Protein AF-A0A4R2R1S1-F1 (afdb_monomer_lite)

pLDDT: mean 78.64, std 23.18, range [33.62, 98.0]

Sequence (134 aa):
MLDYSEESLKDADRLLSLITEPGQTPEETLVLSVGAYLGETTLQLLGGEWRLDEEVLTDSSVLIGGCELWPFRRVRQRIYYGTANPLYAWFEMARAGAQQEVKKLLHGQEQATLIRPTGQDPLVIKITKSPRNR

Radius of gyration: 16.19 Å; chains: 1; bounding box: 30×58×36 Å

Foldseek 3Di:
DLDLDLVNLVVLLVVLVVVADAQDQDDPVNLLVNLVSLQVSLCVVQNFDKDADPPDRQLIWTAGLNDTGRSSVLVRCCRHHPPVRRSSVSSVVSVVSNPPPPVVPVVDDDDPDPDRDPDDDDDDDDDDDDDPDD

Structure (mmCIF, N/CA/C/O backbone):
data_AF-A0A4R2R1S1-F1
#
_entry.id   AF-A0A4R2R1S1-F1
#
loop_
_atom_site.group_PDB
_atom_site.id
_atom_site.type_symbol
_atom_site.label_atom_id
_atom_site.label_alt_id
_atom_site.label_comp_id
_atom_site.label_asym_id
_atom_site.label_entity_id
_atom_site.label_seq_id
_atom_site.pdbx_PDB_ins_code
_atom_site.Cartn_x
_atom_site.Cartn_y
_atom_site.Cartn_z
_atom_site.occupancy
_atom_site.B_iso_or_equiv
_atom_site.auth_seq_id
_atom_site.auth_comp_id
_atom_site.auth_asym_id
_atom_site.auth_atom_id
_atom_site.pdbx_PDB_model_num
ATOM 1 N N . MET A 1 1 ? 4.500 -15.743 3.085 1.00 70.62 1 MET A N 1
ATOM 2 C CA . MET A 1 1 ? 3.142 -15.989 2.538 1.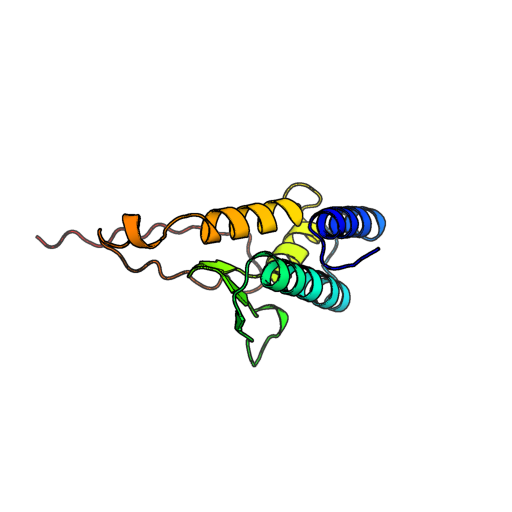00 70.62 1 MET A CA 1
ATOM 3 C C . MET A 1 1 ? 2.405 -14.665 2.633 1.00 70.62 1 MET A C 1
ATOM 5 O O . MET A 1 1 ? 2.589 -13.998 3.639 1.00 70.62 1 MET A O 1
ATOM 9 N N . LEU A 1 2 ? 1.670 -14.239 1.603 1.00 84.69 2 LEU A N 1
ATOM 10 C CA . LEU A 1 2 ? 0.890 -12.997 1.660 1.00 84.69 2 LEU A CA 1
ATOM 11 C C . LEU A 1 2 ? -0.466 -13.299 2.306 1.00 84.69 2 LEU A C 1
ATOM 13 O O . LEU A 1 2 ? -1.385 -13.754 1.632 1.00 84.69 2 LEU A O 1
ATOM 17 N N . ASP A 1 3 ? -0.529 -13.157 3.627 1.00 91.56 3 ASP A N 1
ATOM 18 C CA . ASP A 1 3 ? -1.622 -13.622 4.488 1.00 91.56 3 ASP A CA 1
ATOM 19 C C . ASP A 1 3 ? -2.337 -12.490 5.236 1.00 91.56 3 ASP A C 1
ATOM 21 O O . ASP A 1 3 ? -3.006 -12.740 6.236 1.00 91.56 3 ASP A O 1
ATOM 25 N N . TYR A 1 4 ? -2.183 -11.249 4.766 1.00 92.38 4 TYR A N 1
ATOM 26 C CA . TYR A 1 4 ? -2.737 -10.047 5.396 1.00 92.38 4 TYR A CA 1
ATOM 27 C C . TYR A 1 4 ? -2.245 -9.817 6.839 1.00 92.38 4 TYR A C 1
ATOM 29 O O . TYR A 1 4 ? -2.839 -9.054 7.600 1.00 92.38 4 TYR A O 1
ATOM 37 N N . SER A 1 5 ? -1.128 -10.435 7.235 1.00 93.56 5 SER A N 1
ATOM 38 C CA . SER A 1 5 ? -0.442 -10.102 8.483 1.00 93.56 5 SER A CA 1
ATOM 39 C C . SER A 1 5 ? 0.431 -8.856 8.331 1.00 93.56 5 SER A C 1
ATOM 41 O O . SER A 1 5 ? 0.859 -8.486 7.238 1.00 93.56 5 SER A O 1
ATOM 43 N N . GLU A 1 6 ? 0.791 -8.241 9.453 1.00 93.06 6 GLU A N 1
ATOM 44 C CA . GLU A 1 6 ? 1.744 -7.131 9.465 1.00 93.06 6 GLU A CA 1
ATOM 45 C C . GLU A 1 6 ? 3.112 -7.514 8.868 1.00 93.06 6 GLU A C 1
ATOM 47 O O . GLU A 1 6 ? 3.716 -6.735 8.129 1.00 93.06 6 GLU A O 1
ATOM 52 N N . GLU A 1 7 ? 3.603 -8.726 9.147 1.00 93.50 7 GLU A N 1
ATOM 53 C CA . GLU A 1 7 ? 4.890 -9.187 8.615 1.00 93.50 7 GLU A CA 1
ATOM 54 C C . GLU A 1 7 ? 4.830 -9.383 7.094 1.00 93.50 7 GLU A C 1
ATOM 56 O O . GLU A 1 7 ? 5.782 -9.047 6.385 1.00 93.50 7 GLU A O 1
ATOM 61 N N . SER A 1 8 ? 3.682 -9.810 6.564 1.00 93.38 8 SER A N 1
ATOM 62 C CA . SER A 1 8 ? 3.493 -9.973 5.122 1.00 93.38 8 SER A CA 1
ATOM 63 C C . SER A 1 8 ? 3.583 -8.660 4.329 1.00 93.38 8 SER A C 1
ATOM 65 O O . SER A 1 8 ? 3.932 -8.682 3.148 1.00 93.38 8 SER A O 1
ATOM 67 N N . LEU A 1 9 ? 3.353 -7.497 4.958 1.00 93.50 9 LEU A N 1
ATOM 68 C CA . LEU A 1 9 ? 3.601 -6.191 4.330 1.00 93.50 9 LEU A CA 1
ATOM 69 C C . LEU A 1 9 ? 5.096 -5.929 4.124 1.00 93.50 9 LEU A C 1
ATOM 71 O O . LEU A 1 9 ? 5.488 -5.316 3.128 1.00 93.50 9 LEU A O 1
ATOM 75 N N . LYS A 1 10 ? 5.945 -6.406 5.042 1.00 93.50 10 LYS A N 1
ATOM 76 C CA . LYS A 1 10 ? 7.404 -6.338 4.877 1.00 93.50 10 LYS A CA 1
ATOM 77 C C . LYS A 1 10 ? 7.857 -7.292 3.778 1.00 93.50 10 LYS A C 1
ATOM 79 O O . LYS A 1 10 ? 8.723 -6.923 2.989 1.00 93.50 10 LYS A O 1
ATOM 84 N N . ASP A 1 11 ? 7.247 -8.473 3.682 1.00 94.31 11 ASP A N 1
ATOM 85 C CA . ASP A 1 11 ? 7.483 -9.399 2.568 1.00 94.31 11 ASP A CA 1
ATOM 86 C C . ASP A 1 11 ? 7.079 -8.793 1.219 1.00 94.31 11 ASP A C 1
ATOM 88 O O . ASP A 1 11 ? 7.837 -8.903 0.255 1.00 94.31 11 ASP A O 1
ATOM 92 N N . ALA A 1 12 ? 5.944 -8.092 1.148 1.00 93.94 12 ALA A N 1
ATOM 93 C CA . ALA A 1 12 ? 5.530 -7.373 -0.057 1.00 93.94 12 ALA A CA 1
ATOM 94 C C . ALA A 1 12 ? 6.535 -6.269 -0.448 1.00 93.94 12 ALA A C 1
ATOM 96 O O . ALA A 1 12 ? 6.867 -6.124 -1.625 1.00 93.94 12 ALA A O 1
ATOM 97 N N . ASP A 1 13 ? 7.081 -5.526 0.522 1.00 93.88 13 ASP A N 1
ATOM 98 C CA . ASP A 1 13 ? 8.118 -4.516 0.260 1.00 93.88 13 ASP A CA 1
ATOM 99 C C . ASP A 1 13 ? 9.442 -5.141 -0.227 1.00 93.88 13 ASP A C 1
ATOM 101 O O . ASP A 1 13 ? 10.079 -4.642 -1.164 1.00 93.88 13 ASP A O 1
ATOM 105 N N . ARG A 1 14 ? 9.839 -6.279 0.360 1.00 93.75 14 ARG A N 1
ATOM 106 C CA . ARG A 1 14 ? 10.991 -7.070 -0.107 1.00 93.75 14 ARG A CA 1
ATOM 107 C C . ARG A 1 14 ? 10.770 -7.555 -1.537 1.00 93.75 14 ARG A C 1
ATOM 109 O O . ARG A 1 14 ? 11.670 -7.404 -2.356 1.00 93.75 14 ARG A O 1
ATOM 116 N N . LEU A 1 15 ? 9.580 -8.067 -1.855 1.00 94.19 15 LEU A N 1
ATOM 117 C CA . LEU A 1 15 ? 9.236 -8.522 -3.202 1.00 94.19 15 LEU A CA 1
ATOM 118 C C . LEU A 1 15 ? 9.348 -7.386 -4.222 1.00 94.19 15 LEU A C 1
ATOM 120 O O . LEU A 1 15 ? 9.987 -7.579 -5.251 1.00 94.19 15 LEU A O 1
ATOM 124 N N . LEU A 1 16 ? 8.821 -6.194 -3.915 1.00 94.62 16 LEU A N 1
ATOM 125 C CA . LEU A 1 16 ? 8.994 -5.016 -4.775 1.00 94.62 16 LEU A CA 1
ATOM 126 C C . LEU A 1 16 ? 10.474 -4.711 -5.038 1.00 94.62 16 LEU A C 1
ATOM 128 O O . LEU A 1 16 ? 10.832 -4.370 -6.159 1.00 94.62 16 LEU A O 1
ATOM 132 N N . SER A 1 17 ? 11.343 -4.878 -4.039 1.00 94.31 17 SER A N 1
ATOM 133 C CA . SER A 1 17 ? 12.791 -4.665 -4.201 1.00 94.31 17 SER A CA 1
ATOM 134 C C . SER A 1 17 ? 13.471 -5.696 -5.105 1.00 94.31 17 SER A C 1
ATOM 136 O O . SER A 1 17 ? 14.556 -5.431 -5.606 1.00 94.31 17 SER A O 1
ATOM 138 N N . LEU A 1 18 ? 12.870 -6.875 -5.279 1.00 95.06 18 LEU A N 1
ATOM 139 C CA . LEU A 1 18 ? 13.394 -7.934 -6.145 1.00 95.06 18 LEU A CA 1
ATOM 140 C C . LEU A 1 18 ? 12.923 -7.792 -7.595 1.00 95.06 18 LEU A C 1
ATOM 142 O O . LEU A 1 18 ? 13.601 -8.276 -8.496 1.00 95.06 18 LEU A O 1
ATOM 146 N N . ILE A 1 19 ? 11.756 -7.179 -7.810 1.00 95.38 19 ILE A N 1
ATOM 147 C CA . ILE A 1 19 ? 11.088 -7.133 -9.121 1.00 95.38 19 ILE A CA 1
ATOM 148 C C . ILE A 1 19 ? 11.020 -5.729 -9.728 1.00 95.38 19 ILE A C 1
ATOM 150 O O . ILE A 1 19 ? 10.500 -5.576 -10.831 1.00 95.38 19 ILE A O 1
ATOM 154 N N . THR A 1 20 ? 11.503 -4.706 -9.017 1.00 94.69 20 THR A N 1
ATOM 155 C CA . THR A 1 20 ? 11.552 -3.324 -9.510 1.00 94.69 20 THR A CA 1
ATOM 156 C C . THR A 1 20 ? 12.887 -2.662 -9.214 1.00 94.69 20 THR A C 1
ATOM 158 O O . THR A 1 20 ? 13.551 -2.986 -8.227 1.00 94.69 20 THR A O 1
ATOM 161 N N . GLU A 1 21 ? 13.246 -1.688 -10.044 1.00 93.38 21 GLU A N 1
ATOM 162 C CA . GLU A 1 21 ? 14.414 -0.831 -9.847 1.00 93.38 21 GLU A CA 1
ATOM 163 C C . GLU A 1 21 ? 13.983 0.616 -9.546 1.00 93.38 21 GLU A C 1
ATOM 165 O O . GLU 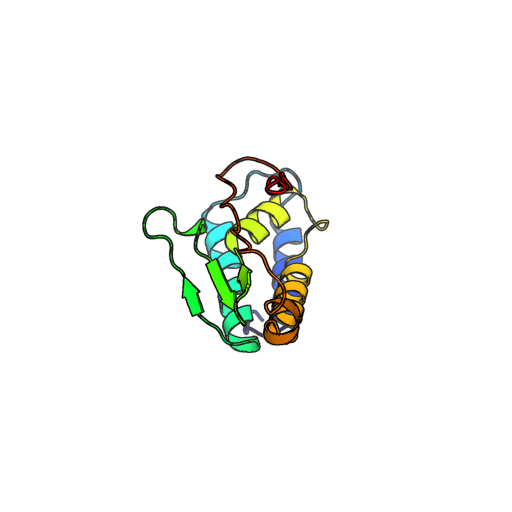A 1 21 ? 13.019 1.109 -10.137 1.00 93.38 21 GLU A O 1
ATOM 170 N N . PRO A 1 22 ? 14.675 1.345 -8.648 1.00 90.44 22 PRO A N 1
ATOM 171 C CA . PRO A 1 22 ? 14.392 2.762 -8.428 1.00 90.44 22 PRO A CA 1
ATOM 172 C C . PRO A 1 22 ? 14.480 3.573 -9.730 1.00 90.44 22 PRO A C 1
ATOM 174 O O . PRO A 1 22 ? 15.402 3.399 -10.523 1.00 90.44 22 PRO A O 1
ATOM 177 N N . GLY A 1 23 ? 13.533 4.486 -9.938 1.00 85.44 23 GLY A N 1
ATOM 178 C CA . GLY A 1 23 ? 13.390 5.275 -11.166 1.00 85.44 23 GLY A CA 1
ATOM 179 C C . GLY A 1 23 ? 12.616 4.571 -12.287 1.00 85.44 23 GLY A C 1
ATOM 180 O O . GLY A 1 23 ? 12.277 5.218 -13.279 1.00 85.44 23 GLY A O 1
ATOM 181 N N . GLN A 1 24 ? 12.283 3.286 -12.131 1.00 87.75 24 GLN A N 1
ATOM 182 C CA . GLN A 1 24 ? 11.425 2.565 -13.067 1.00 87.75 24 GLN A CA 1
ATOM 183 C C . GLN A 1 24 ? 10.025 3.191 -13.115 1.00 87.75 24 GLN A C 1
ATOM 185 O O . GLN A 1 24 ? 9.440 3.554 -12.089 1.00 87.75 24 GLN A O 1
ATOM 190 N N . THR A 1 25 ? 9.452 3.277 -14.318 1.00 90.31 25 THR A N 1
ATOM 191 C CA . THR A 1 25 ? 8.040 3.627 -14.492 1.00 90.31 25 THR A CA 1
ATOM 192 C C . THR A 1 25 ? 7.159 2.556 -13.835 1.00 90.31 25 THR A C 1
ATOM 194 O O . THR A 1 25 ? 7.260 1.388 -14.216 1.00 90.31 25 THR A O 1
ATOM 197 N N . PRO A 1 26 ? 6.292 2.912 -12.866 1.00 89.88 26 PRO A N 1
ATOM 198 C CA . PRO A 1 26 ? 5.439 1.934 -12.202 1.00 89.88 26 PRO A CA 1
ATOM 199 C C . PRO A 1 26 ? 4.490 1.244 -13.185 1.00 89.88 26 PRO A C 1
ATOM 201 O O . PRO A 1 26 ? 3.736 1.909 -13.892 1.00 89.88 26 PRO A O 1
ATOM 204 N N . GLU A 1 27 ? 4.509 -0.089 -13.208 1.00 92.88 27 GLU A N 1
ATOM 205 C CA . GLU A 1 27 ? 3.548 -0.874 -13.980 1.00 92.88 27 GLU A CA 1
ATOM 206 C C . GLU A 1 27 ? 2.183 -0.865 -13.280 1.00 92.88 27 GLU A C 1
ATOM 208 O O . GLU A 1 27 ? 2.080 -1.168 -12.089 1.00 92.88 27 GLU A O 1
ATOM 213 N N . GLU A 1 28 ? 1.123 -0.554 -14.023 1.00 91.31 28 GLU A N 1
ATOM 214 C CA . GLU A 1 28 ? -0.218 -0.372 -13.462 1.00 91.31 28 GLU A CA 1
ATOM 215 C C . GLU A 1 28 ? -0.757 -1.640 -12.781 1.00 91.31 28 GLU A C 1
ATOM 217 O O . GLU A 1 28 ? -1.294 -1.564 -11.677 1.00 91.31 28 GLU A O 1
ATOM 222 N N . THR A 1 29 ? -0.552 -2.821 -13.375 1.00 94.94 29 THR A N 1
ATOM 223 C CA . THR A 1 29 ? -0.981 -4.107 -12.795 1.00 94.94 29 THR A CA 1
ATOM 224 C C . THR A 1 29 ? -0.325 -4.363 -11.441 1.00 94.94 29 THR A C 1
ATOM 226 O O . THR A 1 29 ? -0.982 -4.811 -10.496 1.00 94.94 29 THR A O 1
ATOM 229 N N . LEU A 1 30 ? 0.970 -4.057 -11.327 1.00 95.38 30 LEU A N 1
ATOM 230 C CA . LEU A 1 30 ? 1.730 -4.221 -10.093 1.00 95.38 30 LEU A CA 1
ATOM 231 C C . LEU A 1 30 ? 1.264 -3.223 -9.028 1.00 95.38 30 LEU A C 1
ATOM 233 O O . LEU A 1 30 ? 1.055 -3.603 -7.874 1.00 95.38 30 LEU A O 1
ATOM 237 N N . VAL A 1 31 ? 1.044 -1.965 -9.424 1.00 96.31 31 VAL A N 1
ATOM 238 C CA . VAL A 1 31 ? 0.493 -0.917 -8.554 1.00 96.31 31 VAL A CA 1
ATOM 239 C C . VAL A 1 31 ? -0.873 -1.324 -8.015 1.00 96.31 31 VAL A C 1
ATOM 241 O O . VAL A 1 31 ? -1.094 -1.228 -6.809 1.00 96.31 31 VAL A O 1
ATOM 244 N N . LEU A 1 32 ? -1.768 -1.799 -8.882 1.00 96.62 32 LEU A N 1
ATOM 245 C CA . LEU A 1 32 ? -3.100 -2.255 -8.499 1.00 96.62 32 LEU A CA 1
ATOM 246 C C . LEU A 1 32 ? -3.030 -3.451 -7.550 1.00 96.62 32 LEU A C 1
ATOM 248 O O . LEU A 1 32 ? -3.653 -3.427 -6.493 1.00 96.62 32 LEU A O 1
ATOM 252 N N . SER A 1 33 ? -2.231 -4.464 -7.878 1.00 96.62 33 SER A N 1
ATOM 253 C CA . SER A 1 33 ? -2.153 -5.694 -7.081 1.00 96.62 33 SER A CA 1
ATOM 254 C C . SER A 1 33 ? -1.583 -5.435 -5.685 1.00 96.62 33 SER A C 1
ATOM 256 O O . SER A 1 33 ? -2.180 -5.816 -4.678 1.00 96.62 33 SER A O 1
ATOM 258 N N . VAL A 1 34 ? -0.448 -4.737 -5.603 1.00 97.31 34 VAL A N 1
ATOM 259 C CA . VAL A 1 34 ? 0.211 -4.458 -4.319 1.00 97.31 34 VAL A CA 1
ATOM 260 C C . VAL A 1 34 ? -0.526 -3.363 -3.547 1.00 97.31 34 VAL A C 1
ATOM 262 O O . VAL A 1 34 ? -0.590 -3.417 -2.322 1.00 97.31 34 VAL A O 1
ATOM 265 N N . GLY A 1 35 ? -1.121 -2.388 -4.237 1.00 97.62 35 GLY A N 1
ATOM 266 C CA . GLY A 1 35 ? -1.913 -1.327 -3.616 1.00 97.62 35 GLY A CA 1
ATOM 267 C C . GLY A 1 35 ? -3.205 -1.861 -3.004 1.00 97.62 35 GLY A C 1
ATOM 268 O O . GLY A 1 35 ? -3.509 -1.544 -1.856 1.00 97.62 35 GLY A O 1
ATOM 269 N N . ALA A 1 36 ? -3.920 -2.734 -3.718 1.00 97.81 36 ALA A N 1
ATOM 270 C CA . ALA A 1 36 ? -5.089 -3.420 -3.179 1.00 97.81 36 ALA A CA 1
ATOM 271 C C . ALA A 1 36 ? -4.703 -4.286 -1.975 1.00 97.81 36 ALA A C 1
ATOM 273 O O . ALA A 1 36 ? -5.352 -4.205 -0.938 1.00 97.81 36 ALA A O 1
ATOM 274 N N . TYR A 1 37 ? -3.599 -5.036 -2.071 1.00 97.88 37 TYR A N 1
ATOM 275 C CA . TYR A 1 37 ? -3.098 -5.834 -0.953 1.00 97.88 37 TYR A CA 1
ATOM 276 C C . TYR A 1 37 ? -2.756 -4.981 0.277 1.00 97.88 37 TYR A C 1
ATOM 278 O O . TYR A 1 37 ? -3.162 -5.317 1.388 1.00 97.88 37 TYR A O 1
ATOM 286 N N . LEU A 1 38 ? -2.044 -3.865 0.089 1.00 97.81 38 LEU A N 1
ATOM 287 C CA . LEU A 1 38 ? -1.698 -2.933 1.163 1.00 97.81 38 LEU A CA 1
ATOM 288 C C . LEU A 1 38 ? -2.954 -2.360 1.827 1.00 97.81 38 LEU A C 1
ATOM 290 O O . LEU A 1 38 ? -3.048 -2.367 3.055 1.00 97.81 38 LEU A O 1
ATOM 294 N N . GLY A 1 39 ? -3.909 -1.877 1.028 1.00 97.44 39 GLY A N 1
ATOM 295 C CA . GLY A 1 39 ? -5.156 -1.317 1.544 1.00 97.44 39 GLY A CA 1
ATOM 296 C C . GLY A 1 39 ? -5.969 -2.360 2.306 1.00 97.44 39 GLY A C 1
ATOM 297 O O . GLY A 1 39 ? -6.321 -2.128 3.457 1.00 97.44 39 GLY A O 1
ATOM 298 N N . GLU A 1 40 ? -6.165 -3.539 1.717 1.00 98.00 40 GLU A N 1
ATOM 299 C CA . GLU A 1 40 ? -6.949 -4.623 2.311 1.00 98.00 40 GLU A CA 1
ATOM 300 C C . GLU A 1 40 ? -6.320 -5.147 3.606 1.00 98.00 40 GLU A C 1
ATOM 302 O O . GLU A 1 40 ? -6.995 -5.253 4.625 1.00 98.00 40 GLU A O 1
ATOM 307 N N . THR A 1 41 ? -5.005 -5.380 3.610 1.00 97.69 41 THR A N 1
ATOM 308 C CA . THR A 1 41 ? -4.268 -5.771 4.824 1.00 97.69 41 THR A CA 1
ATOM 309 C C . THR A 1 41 ? -4.462 -4.743 5.937 1.00 97.69 41 THR A C 1
ATOM 311 O O . THR A 1 41 ? -4.688 -5.085 7.095 1.00 97.69 41 THR A O 1
ATOM 314 N N . THR A 1 42 ? -4.405 -3.459 5.588 1.00 96.38 42 THR A N 1
ATOM 315 C CA . THR A 1 42 ? -4.544 -2.375 6.563 1.00 96.38 42 THR A CA 1
ATOM 316 C C . THR A 1 42 ? -5.963 -2.309 7.121 1.00 96.38 42 THR A C 1
ATOM 318 O O . THR A 1 42 ? -6.122 -2.187 8.334 1.00 96.38 42 THR A O 1
ATOM 321 N N . LEU A 1 43 ? -6.983 -2.459 6.272 1.00 96.69 43 LEU A N 1
ATOM 322 C CA . LEU A 1 43 ? -8.382 -2.512 6.697 1.00 96.69 43 LEU A CA 1
ATOM 323 C C . LEU A 1 43 ? -8.679 -3.731 7.576 1.00 96.69 43 LEU A C 1
ATOM 325 O O . LEU A 1 43 ? -9.393 -3.602 8.566 1.00 96.69 43 LEU A O 1
ATOM 329 N N . GLN A 1 44 ? -8.105 -4.897 7.280 1.00 96.56 44 GLN A N 1
ATOM 330 C CA . GLN A 1 44 ? -8.284 -6.083 8.123 1.00 96.56 44 GLN A CA 1
ATOM 331 C C . GLN A 1 44 ? -7.656 -5.915 9.510 1.00 96.56 44 GLN A C 1
ATOM 333 O O . GLN A 1 44 ? -8.234 -6.345 10.507 1.00 96.56 44 GLN A O 1
ATOM 338 N N . LEU A 1 45 ? -6.487 -5.273 9.588 1.00 95.75 45 LEU A N 1
ATOM 339 C CA . LEU A 1 45 ? -5.759 -5.100 10.847 1.00 95.75 45 LEU A CA 1
ATOM 340 C C . LEU A 1 45 ? -6.271 -3.927 11.694 1.00 95.75 45 LEU A C 1
ATOM 342 O O . LEU A 1 45 ? -6.173 -3.984 12.920 1.00 95.75 45 LEU A O 1
ATOM 346 N N . LEU A 1 46 ? -6.771 -2.858 11.069 1.00 94.69 46 LEU A N 1
ATOM 347 C CA . LEU A 1 46 ? -7.135 -1.606 11.751 1.00 94.69 46 LEU A CA 1
ATOM 348 C C . LEU A 1 46 ? -8.632 -1.266 11.670 1.00 94.69 46 LEU A C 1
ATOM 350 O O . LEU A 1 46 ? -9.079 -0.324 12.326 1.00 94.69 46 LEU A O 1
ATOM 354 N N . GLY A 1 47 ? -9.4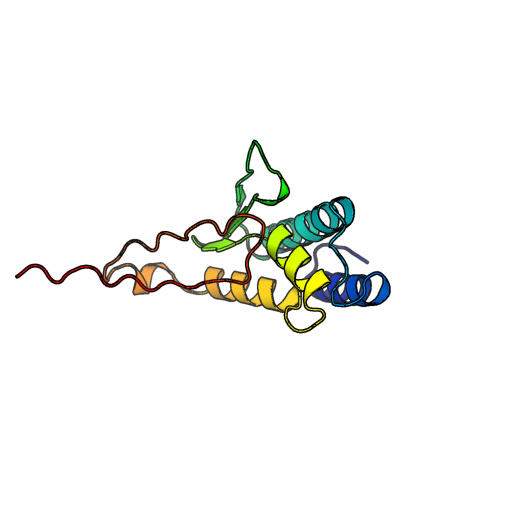09 -2.017 10.889 1.00 94.56 47 GLY A N 1
ATOM 355 C CA . GLY A 1 47 ? -10.771 -1.655 10.507 1.00 94.56 47 GLY A CA 1
ATOM 356 C C . GLY A 1 47 ? -10.809 -0.514 9.485 1.00 94.56 47 GLY A C 1
ATOM 357 O O . GLY A 1 47 ? -9.779 -0.030 9.015 1.00 94.56 47 GLY A O 1
ATOM 358 N N . GLY A 1 48 ? -12.021 -0.065 9.157 1.00 94.25 48 GLY A N 1
ATOM 359 C CA . GLY A 1 48 ? -12.262 1.009 8.193 1.00 94.25 48 GLY A CA 1
ATOM 360 C C . GLY A 1 48 ? -13.015 0.535 6.956 1.00 94.25 48 GLY A C 1
ATOM 361 O O . GLY A 1 48 ? -13.639 -0.525 6.968 1.00 94.25 48 GLY A O 1
ATOM 362 N N . GLU A 1 49 ? -12.950 1.327 5.891 1.00 97.25 49 GLU A N 1
ATOM 363 C CA . GLU A 1 49 ? -13.611 1.020 4.622 1.00 97.25 49 GLU A CA 1
ATOM 364 C C . GLU A 1 49 ? -12.838 1.552 3.412 1.00 97.25 49 GLU A C 1
ATOM 366 O O . GLU A 1 49 ? -12.051 2.497 3.509 1.00 97.25 49 GLU A O 1
ATOM 371 N N . TRP A 1 50 ? -13.077 0.943 2.252 1.00 97.88 50 TRP A N 1
ATOM 372 C CA . TRP A 1 50 ? -12.624 1.475 0.973 1.00 97.88 50 TRP A CA 1
ATOM 373 C C . TRP A 1 50 ? -13.515 2.633 0.528 1.00 97.88 50 TRP A C 1
ATOM 375 O O . TRP A 1 50 ? -14.741 2.559 0.590 1.00 97.88 50 TRP A O 1
ATOM 385 N N . ARG A 1 51 ? -12.889 3.662 -0.036 1.00 96.62 51 ARG A N 1
ATOM 386 C CA . ARG A 1 51 ? -13.541 4.690 -0.838 1.00 96.62 51 ARG A CA 1
ATOM 387 C C . ARG A 1 51 ? -13.023 4.571 -2.263 1.00 96.62 51 ARG A C 1
ATOM 389 O O . ARG A 1 51 ? -11.911 4.995 -2.576 1.00 96.62 51 ARG A O 1
ATOM 396 N N . LEU A 1 52 ? -13.831 3.945 -3.108 1.00 95.25 52 LEU A N 1
ATOM 397 C CA . LEU A 1 52 ? -13.477 3.702 -4.499 1.00 95.25 52 LEU A CA 1
ATOM 398 C C . LEU A 1 52 ? -13.671 4.972 -5.330 1.00 95.25 52 LEU A C 1
ATOM 400 O O . LEU A 1 52 ? -14.653 5.692 -5.151 1.00 95.25 52 LEU A O 1
ATOM 404 N N . ASP A 1 53 ? -12.725 5.240 -6.222 1.00 93.12 53 ASP A N 1
ATOM 405 C CA . ASP A 1 53 ? -12.891 6.231 -7.283 1.00 93.12 53 ASP A CA 1
ATOM 406 C C . ASP A 1 53 ? -13.444 5.520 -8.531 1.00 93.12 53 ASP A C 1
ATOM 408 O O . ASP A 1 53 ? -12.926 4.479 -8.943 1.00 93.12 53 ASP A O 1
ATOM 412 N N . GLU A 1 54 ? -14.543 6.041 -9.080 1.00 88.88 54 GLU A N 1
ATOM 413 C CA . GLU A 1 54 ? -15.300 5.398 -10.166 1.00 88.88 54 GLU A CA 1
ATOM 414 C C . GLU A 1 54 ? -14.611 5.525 -11.531 1.00 88.88 54 GLU A C 1
ATOM 416 O O . GLU A 1 54 ? -14.880 4.729 -12.432 1.00 88.88 54 GLU A O 1
ATOM 421 N N . GLU A 1 55 ? -13.717 6.505 -11.691 1.00 91.12 55 GLU A N 1
ATOM 422 C CA . GLU A 1 55 ? -13.033 6.775 -12.956 1.00 91.12 55 GLU A CA 1
ATOM 423 C C . GLU A 1 55 ? -11.636 6.157 -12.975 1.00 91.12 55 GLU A C 1
ATOM 425 O O . GLU A 1 55 ? -11.238 5.515 -13.951 1.00 91.12 55 GLU A O 1
ATOM 430 N N . VAL A 1 56 ? -10.881 6.341 -11.889 1.00 89.50 56 VAL A N 1
ATOM 431 C CA . VAL A 1 56 ? -9.479 5.926 -11.806 1.00 89.50 56 VAL A CA 1
ATOM 432 C C . VAL A 1 56 ? -9.276 5.075 -10.563 1.00 89.50 56 VAL A C 1
ATOM 434 O O . VAL A 1 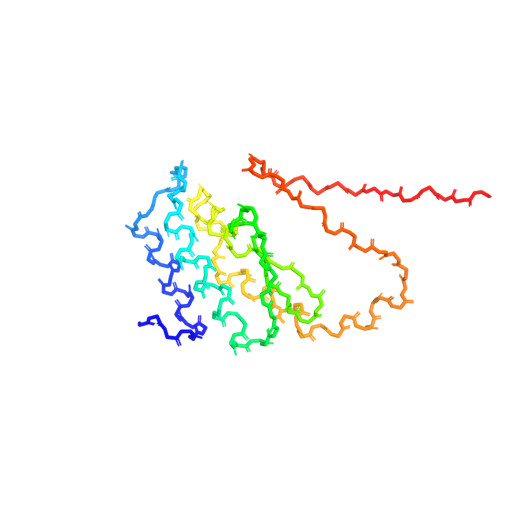56 ? -9.014 5.582 -9.477 1.00 89.50 56 VAL A O 1
ATOM 437 N N . LEU A 1 57 ? -9.295 3.750 -10.726 1.00 90.25 57 LEU A N 1
ATOM 438 C CA . LEU A 1 57 ? -9.200 2.809 -9.603 1.00 90.25 57 LEU A CA 1
ATOM 439 C C . LEU A 1 57 ? -7.981 3.071 -8.694 1.00 90.25 57 LEU A C 1
ATOM 441 O O . LEU A 1 57 ? -8.100 2.975 -7.474 1.00 90.25 57 LEU A O 1
ATOM 445 N N . THR A 1 58 ? -6.835 3.482 -9.251 1.00 91.19 58 THR A N 1
ATOM 446 C CA . THR A 1 58 ? -5.628 3.826 -8.469 1.00 91.19 58 THR A CA 1
ATOM 447 C C . THR A 1 58 ? -5.713 5.118 -7.651 1.00 91.19 58 THR A C 1
ATOM 449 O O . THR A 1 58 ? -4.798 5.413 -6.882 1.00 91.19 58 THR A O 1
ATOM 452 N N . ASP A 1 59 ? -6.782 5.896 -7.797 1.00 91.00 59 ASP A N 1
ATOM 453 C CA . ASP A 1 59 ? -7.079 7.041 -6.934 1.00 91.00 59 ASP A CA 1
ATOM 454 C C . ASP A 1 59 ? -8.009 6.683 -5.766 1.00 91.00 59 ASP A C 1
ATOM 456 O O . ASP A 1 59 ? -8.244 7.524 -4.894 1.00 91.00 59 ASP A O 1
ATOM 460 N N . SER A 1 60 ? -8.444 5.421 -5.680 1.00 94.44 60 SER A N 1
ATOM 461 C CA . SER A 1 60 ? -9.184 4.905 -4.529 1.00 94.44 60 SER A CA 1
ATOM 462 C C . SER A 1 60 ? -8.349 4.970 -3.245 1.00 94.44 60 SER A C 1
ATOM 464 O O . SER A 1 60 ? -7.123 4.787 -3.246 1.00 94.44 60 SER A O 1
ATOM 466 N N . SER A 1 61 ? -9.030 5.216 -2.131 1.00 96.81 61 SER A N 1
ATOM 467 C CA . SER A 1 61 ? -8.447 5.401 -0.803 1.00 96.81 61 SER A CA 1
ATOM 468 C C . SER A 1 61 ? -9.058 4.446 0.220 1.00 96.81 61 SER A C 1
ATOM 470 O O . SER A 1 61 ? -10.088 3.818 -0.018 1.00 96.81 61 SER A O 1
ATOM 472 N N . VAL A 1 62 ? -8.411 4.331 1.377 1.00 95.94 62 VAL A N 1
ATOM 473 C CA . VAL A 1 62 ? -8.962 3.685 2.572 1.00 95.94 62 VAL A CA 1
ATOM 474 C C . VAL A 1 62 ? -9.238 4.737 3.642 1.00 95.94 62 VAL A C 1
ATOM 476 O O . VAL A 1 62 ? -8.444 5.664 3.827 1.00 95.94 62 VAL A O 1
ATOM 479 N N . LEU A 1 63 ? -10.360 4.592 4.343 1.00 93.88 63 LEU A N 1
ATOM 480 C CA . LEU A 1 63 ? -10.778 5.432 5.461 1.00 93.88 63 LEU A CA 1
ATOM 481 C C . LEU A 1 63 ? -10.618 4.655 6.766 1.00 93.88 63 LEU A C 1
ATOM 483 O O . LEU A 1 63 ? -11.316 3.671 6.995 1.00 93.88 63 LEU A O 1
ATOM 487 N N . ILE A 1 64 ? -9.711 5.107 7.632 1.00 89.44 64 ILE A N 1
ATOM 488 C CA . ILE A 1 64 ? -9.356 4.425 8.884 1.00 89.44 64 ILE A CA 1
ATOM 489 C C . ILE A 1 64 ? -9.330 5.456 10.005 1.00 89.44 64 ILE A C 1
ATOM 491 O O . ILE A 1 64 ? -8.550 6.404 9.961 1.00 89.44 64 ILE A O 1
ATOM 495 N N . GLY A 1 65 ? -10.204 5.312 11.004 1.00 80.94 65 GLY A N 1
ATOM 496 C CA . GLY A 1 65 ? -10.235 6.225 12.156 1.00 80.94 65 GLY A CA 1
ATOM 497 C C . GLY A 1 65 ? -10.478 7.703 11.803 1.00 80.94 65 GLY A C 1
ATOM 498 O O . GLY A 1 65 ? -10.096 8.583 12.567 1.00 80.94 65 GLY A O 1
ATOM 499 N N . GLY A 1 66 ? -11.094 7.993 10.650 1.00 79.06 66 GLY A N 1
ATOM 500 C CA . GLY A 1 66 ? -11.277 9.359 10.138 1.00 79.06 66 GLY A CA 1
ATOM 501 C C . GLY A 1 66 ? -10.098 9.904 9.321 1.00 79.06 66 GLY A C 1
ATOM 502 O O . GLY A 1 66 ? -10.157 11.044 8.864 1.00 79.06 66 GLY A O 1
ATOM 503 N N . CYS A 1 67 ? -9.051 9.107 9.102 1.00 84.75 67 CYS A N 1
ATOM 504 C CA . CYS A 1 67 ? -7.953 9.417 8.192 1.00 84.75 67 CYS A CA 1
ATOM 505 C C . CYS A 1 67 ? -8.178 8.757 6.827 1.00 84.75 67 CYS A C 1
ATOM 507 O O . CYS A 1 67 ? -8.472 7.566 6.752 1.00 84.75 67 CYS A O 1
ATOM 509 N N . GLU A 1 68 ? -7.994 9.522 5.751 1.00 92.44 68 GLU A N 1
ATOM 510 C CA . GLU A 1 68 ? -8.027 9.026 4.373 1.00 92.44 68 GLU A CA 1
ATOM 511 C C . GLU A 1 68 ? -6.601 8.785 3.866 1.00 92.44 68 GLU A C 1
ATOM 513 O O . GLU A 1 68 ? -5.745 9.668 3.968 1.00 92.44 68 GLU A O 1
ATOM 518 N N . LEU A 1 69 ? -6.329 7.588 3.340 1.00 92.75 69 LEU A N 1
ATOM 519 C CA . LEU A 1 69 ? -5.001 7.182 2.873 1.00 92.75 69 LEU A CA 1
ATOM 520 C C . LEU A 1 69 ? -5.077 6.515 1.490 1.00 92.75 69 LEU A C 1
ATOM 522 O O . LEU A 1 69 ? -6.015 5.785 1.199 1.00 92.75 69 LEU A O 1
ATOM 526 N N . TRP A 1 70 ? -4.061 6.708 0.641 1.00 96.38 70 TRP A N 1
ATOM 527 C CA . TRP A 1 70 ? -4.055 6.239 -0.757 1.00 96.38 70 TRP A CA 1
ATOM 528 C C . TRP A 1 70 ? -2.995 5.151 -1.003 1.00 96.38 70 TRP A C 1
ATOM 530 O O . TRP A 1 70 ? -1.831 5.483 -1.264 1.00 96.38 70 TRP A O 1
ATOM 540 N N . PRO A 1 71 ? -3.356 3.857 -0.944 1.00 96.69 71 PRO A N 1
ATOM 541 C CA . PRO A 1 71 ? -2.378 2.771 -1.001 1.00 96.69 71 PRO A CA 1
ATOM 542 C C . PRO A 1 71 ? -1.713 2.623 -2.380 1.00 96.69 71 PRO A C 1
ATOM 544 O O . PRO A 1 71 ? -0.500 2.436 -2.458 1.00 96.69 71 PRO A O 1
ATOM 547 N N . PHE A 1 72 ? -2.447 2.796 -3.482 1.00 96.94 72 PHE A N 1
ATOM 548 C CA . PHE A 1 72 ? -1.882 2.709 -4.840 1.00 96.94 72 PHE A CA 1
ATOM 549 C C . PHE A 1 72 ? -0.819 3.783 -5.097 1.00 96.94 72 PHE A C 1
ATOM 551 O O . PHE A 1 72 ? 0.247 3.515 -5.654 1.00 96.94 72 PHE A O 1
ATOM 558 N N . ARG A 1 73 ? -1.067 5.006 -4.615 1.00 93.94 73 ARG A N 1
ATOM 559 C CA . ARG A 1 73 ? -0.096 6.104 -4.692 1.00 93.94 73 ARG A CA 1
ATOM 560 C C . ARG A 1 73 ? 1.160 5.785 -3.895 1.00 93.94 73 ARG A C 1
ATOM 562 O O . ARG A 1 73 ? 2.262 6.053 -4.371 1.00 93.94 73 ARG A O 1
ATOM 569 N N . ARG A 1 74 ? 1.012 5.163 -2.720 1.00 94.94 74 ARG A N 1
ATOM 570 C CA . ARG A 1 74 ? 2.161 4.711 -1.931 1.00 94.94 74 ARG A CA 1
ATOM 571 C C . ARG A 1 74 ? 2.998 3.685 -2.689 1.00 94.94 74 ARG A C 1
ATOM 573 O O . ARG A 1 74 ? 4.220 3.796 -2.681 1.00 94.94 74 ARG A O 1
ATOM 580 N N . VAL A 1 75 ? 2.370 2.734 -3.377 1.00 96.25 75 VAL A N 1
ATOM 581 C CA . VAL A 1 75 ? 3.091 1.742 -4.189 1.00 96.25 75 VAL A CA 1
ATOM 582 C C . VAL A 1 75 ? 3.821 2.400 -5.360 1.00 96.25 75 VAL A C 1
ATOM 584 O O . VAL A 1 75 ? 5.003 2.128 -5.553 1.00 96.25 75 VAL A O 1
ATOM 587 N N . ARG A 1 76 ? 3.184 3.332 -6.085 1.00 95.12 76 ARG A N 1
ATOM 588 C CA . ARG A 1 76 ? 3.861 4.110 -7.144 1.00 95.12 76 ARG A CA 1
ATOM 589 C C . ARG A 1 76 ? 5.104 4.825 -6.611 1.00 95.12 76 ARG A C 1
ATOM 591 O O . ARG A 1 76 ? 6.171 4.728 -7.212 1.00 95.12 76 ARG A O 1
ATOM 598 N N . GLN A 1 77 ? 4.986 5.481 -5.454 1.00 92.00 77 GLN A N 1
ATOM 599 C CA . GLN A 1 77 ? 6.121 6.123 -4.784 1.00 92.00 77 GLN A CA 1
ATOM 600 C C . GLN A 1 77 ? 7.205 5.117 -4.397 1.00 92.00 77 GLN A C 1
ATOM 602 O O . GLN A 1 77 ? 8.386 5.404 -4.568 1.00 92.00 77 GLN A O 1
ATOM 607 N N . ARG A 1 78 ? 6.822 3.948 -3.877 1.00 93.88 78 ARG A N 1
ATOM 608 C CA . ARG A 1 78 ? 7.763 2.906 -3.461 1.00 93.88 78 ARG A CA 1
ATOM 609 C C . ARG A 1 78 ? 8.555 2.324 -4.633 1.00 93.88 78 ARG A C 1
ATOM 611 O O . ARG A 1 78 ? 9.740 2.036 -4.469 1.00 93.88 78 ARG A O 1
ATOM 618 N N . ILE A 1 79 ? 7.916 2.149 -5.787 1.00 93.50 79 ILE A N 1
ATOM 619 C CA . ILE A 1 79 ? 8.573 1.682 -7.014 1.00 93.50 79 ILE A CA 1
ATOM 620 C C . ILE A 1 79 ? 9.530 2.766 -7.521 1.00 93.50 79 ILE A C 1
ATOM 622 O O . ILE A 1 79 ? 10.720 2.521 -7.688 1.00 93.50 79 ILE A O 1
ATOM 626 N N . TYR A 1 80 ? 9.038 3.997 -7.669 1.00 91.31 80 TYR A N 1
ATOM 627 C CA . TYR A 1 80 ? 9.820 5.072 -8.272 1.00 91.31 80 TYR A CA 1
ATOM 628 C C . TYR A 1 80 ? 10.985 5.553 -7.390 1.00 91.31 80 TYR A C 1
ATOM 630 O O . TYR A 1 80 ? 12.099 5.728 -7.874 1.00 91.31 80 TYR A O 1
ATOM 638 N N . TYR A 1 81 ? 10.766 5.746 -6.086 1.00 88.56 81 TYR A N 1
ATOM 639 C CA . TYR A 1 81 ? 11.783 6.270 -5.159 1.00 88.56 81 TYR A CA 1
ATOM 640 C C . TYR A 1 81 ? 12.573 5.181 -4.419 1.00 88.56 81 TYR A C 1
ATOM 642 O O . TYR A 1 81 ? 13.403 5.497 -3.564 1.00 88.56 81 TYR A O 1
ATOM 650 N N . GLY A 1 82 ? 12.315 3.901 -4.698 1.00 90.19 82 GLY A N 1
ATOM 651 C CA . GLY A 1 82 ? 12.933 2.800 -3.966 1.00 90.19 82 GLY A CA 1
ATOM 652 C C . GLY A 1 82 ? 12.559 2.785 -2.475 1.00 90.19 82 GLY A C 1
ATOM 653 O O . GLY A 1 82 ? 11.479 3.211 -2.064 1.00 90.19 82 GLY A O 1
ATOM 654 N N . THR A 1 83 ? 13.465 2.288 -1.633 1.00 89.44 83 THR A N 1
ATOM 655 C CA . THR A 1 83 ? 13.224 2.017 -0.201 1.00 89.44 83 THR A CA 1
ATOM 656 C C . THR A 1 83 ? 13.079 3.261 0.678 1.00 89.44 83 THR A C 1
ATOM 658 O O . THR A 1 83 ? 12.809 3.122 1.867 1.00 89.44 83 THR A O 1
ATOM 661 N N . ALA A 1 84 ? 13.201 4.473 0.126 1.00 83.38 84 ALA A N 1
ATOM 662 C CA . ALA A 1 84 ? 12.957 5.714 0.864 1.00 83.38 84 ALA A CA 1
ATOM 663 C C . ALA A 1 84 ? 11.512 5.811 1.391 1.00 83.38 84 ALA A C 1
ATOM 665 O O . ALA A 1 84 ? 11.244 6.498 2.374 1.00 83.38 84 ALA A O 1
ATOM 666 N N . ASN A 1 85 ? 10.579 5.111 0.738 1.00 78.88 85 ASN A N 1
ATOM 667 C CA . ASN A 1 85 ? 9.152 5.152 1.029 1.00 78.88 85 ASN A CA 1
ATOM 668 C C . ASN A 1 85 ? 8.558 3.740 1.196 1.00 78.88 85 ASN A C 1
ATOM 670 O O . ASN A 1 85 ? 7.682 3.368 0.415 1.00 78.88 85 ASN A O 1
ATOM 674 N N . PRO A 1 86 ? 8.975 2.950 2.207 1.00 90.44 86 PRO A N 1
ATOM 675 C CA . PRO A 1 86 ? 8.550 1.559 2.336 1.00 90.44 86 PRO A CA 1
ATOM 676 C C . PRO A 1 86 ? 7.048 1.447 2.626 1.00 90.44 86 PRO A C 1
ATOM 678 O O . PRO A 1 86 ? 6.457 2.338 3.255 1.00 90.44 86 PRO A O 1
ATOM 681 N N . LEU A 1 87 ? 6.428 0.350 2.188 1.00 92.31 87 LEU A N 1
ATOM 682 C CA . LEU A 1 87 ? 4.995 0.094 2.394 1.00 92.31 87 LEU A CA 1
ATOM 683 C C . LEU A 1 87 ? 4.657 0.015 3.885 1.00 92.31 87 LEU A C 1
ATOM 685 O O . LEU A 1 87 ? 3.684 0.611 4.339 1.00 92.31 87 LEU A O 1
ATOM 689 N N . TYR A 1 88 ? 5.520 -0.638 4.664 1.00 90.50 88 TYR A N 1
ATOM 690 C CA . TYR A 1 88 ? 5.333 -0.791 6.105 1.00 90.50 88 TYR A CA 1
ATOM 691 C C . TYR A 1 88 ? 5.269 0.552 6.854 1.00 90.50 88 TYR A C 1
ATOM 693 O O . TYR A 1 88 ? 4.442 0.723 7.741 1.00 90.50 88 TYR A O 1
ATOM 701 N N . ALA A 1 89 ? 6.061 1.554 6.451 1.00 87.94 89 ALA A N 1
ATOM 702 C CA . ALA A 1 89 ? 5.995 2.879 7.077 1.00 87.94 89 ALA A CA 1
ATOM 703 C C . ALA A 1 89 ? 4.646 3.581 6.840 1.00 87.94 89 ALA A C 1
ATOM 705 O O . ALA A 1 89 ? 4.185 4.331 7.693 1.00 87.94 89 ALA A O 1
ATOM 706 N N . TRP A 1 90 ? 3.993 3.331 5.702 1.00 91.69 90 TRP A N 1
ATOM 707 C CA . TRP A 1 90 ? 2.650 3.857 5.438 1.00 91.69 90 TRP A CA 1
ATOM 708 C C . TRP A 1 90 ? 1.596 3.187 6.324 1.00 91.69 90 TRP A C 1
ATOM 710 O O . TRP A 1 90 ? 0.710 3.864 6.839 1.00 91.69 90 TRP A O 1
ATOM 720 N N . PHE A 1 91 ? 1.728 1.880 6.560 1.00 93.12 91 PHE A N 1
ATOM 721 C CA . PHE A 1 91 ? 0.864 1.155 7.490 1.00 93.12 91 PHE A CA 1
ATOM 722 C C . PHE A 1 91 ? 1.014 1.675 8.927 1.00 93.12 91 PHE A C 1
ATOM 724 O O . PHE A 1 91 ? 0.015 1.926 9.595 1.00 93.12 91 PHE A O 1
ATOM 731 N N . GLU A 1 92 ? 2.242 1.939 9.378 1.00 90.62 92 GLU A N 1
ATOM 732 C CA . GLU A 1 92 ? 2.486 2.532 10.699 1.00 90.62 92 GLU A CA 1
ATOM 733 C C . GLU A 1 92 ? 1.873 3.936 10.833 1.00 90.62 92 GLU A C 1
ATOM 735 O O . GLU A 1 92 ? 1.338 4.281 11.887 1.00 90.62 92 GLU A O 1
ATOM 740 N N . MET A 1 93 ? 1.862 4.736 9.759 1.00 87.00 93 MET A N 1
ATOM 741 C CA . MET A 1 93 ? 1.139 6.015 9.745 1.00 87.00 93 MET A CA 1
ATOM 742 C C . MET A 1 93 ? -0.375 5.819 9.886 1.00 87.00 93 MET A C 1
ATOM 744 O O . MET A 1 93 ? -1.012 6.543 10.652 1.00 87.00 93 MET A O 1
ATOM 748 N N . ALA A 1 94 ? -0.951 4.839 9.183 1.00 89.38 94 ALA A N 1
ATOM 749 C CA . ALA A 1 94 ? -2.369 4.503 9.304 1.00 89.38 94 ALA A CA 1
ATOM 750 C C . ALA A 1 94 ? -2.717 4.033 10.727 1.00 89.38 94 ALA A C 1
ATOM 752 O O . ALA A 1 94 ? -3.696 4.493 11.312 1.00 89.38 94 ALA A O 1
ATOM 753 N N . ARG A 1 95 ? -1.868 3.185 11.321 1.00 90.38 95 ARG A N 1
ATOM 754 C CA . ARG A 1 95 ? -1.981 2.721 12.711 1.00 90.38 95 ARG A CA 1
ATOM 755 C C . ARG A 1 95 ? -1.929 3.880 13.699 1.00 90.38 95 ARG A C 1
ATOM 757 O O . ARG A 1 95 ? -2.781 3.958 14.580 1.00 90.38 95 ARG A O 1
ATOM 764 N N . ALA A 1 96 ? -0.973 4.793 13.541 1.00 84.44 96 ALA A N 1
ATOM 765 C CA . ALA A 1 96 ? -0.866 5.973 14.390 1.00 84.44 96 ALA A CA 1
ATOM 766 C C . ALA A 1 96 ? -2.112 6.870 14.278 1.00 84.44 96 ALA A C 1
ATOM 768 O O . ALA A 1 96 ? -2.622 7.325 15.301 1.00 84.44 96 ALA A O 1
ATOM 769 N N . GLY A 1 97 ? -2.637 7.072 13.064 1.00 80.38 97 GLY A N 1
ATOM 770 C CA . GLY A 1 97 ? -3.884 7.811 12.834 1.00 80.38 97 GLY A CA 1
ATOM 771 C C . GLY A 1 97 ? -5.106 7.140 13.469 1.00 80.38 97 GLY A C 1
ATOM 772 O O . GLY A 1 97 ? -5.924 7.817 14.081 1.00 80.38 97 GLY A O 1
ATOM 773 N N . ALA A 1 98 ? -5.190 5.808 13.401 1.00 80.94 98 ALA A N 1
ATOM 774 C CA . ALA A 1 98 ? -6.266 5.028 14.013 1.00 80.94 98 ALA A CA 1
ATOM 775 C C . ALA A 1 98 ? -6.220 5.035 15.552 1.00 80.94 98 ALA A C 1
ATOM 777 O O . ALA A 1 98 ? -7.263 5.018 16.205 1.00 80.94 98 ALA A O 1
ATOM 778 N N . GLN A 1 99 ? -5.015 5.035 16.135 1.00 75.38 99 GLN A N 1
ATOM 779 C CA . GLN A 1 99 ? -4.798 5.031 17.586 1.00 75.38 99 GLN A CA 1
ATOM 780 C C . GLN A 1 99 ? -4.889 6.423 18.214 1.00 75.38 99 GLN A C 1
ATOM 782 O O . GLN A 1 99 ? -5.223 6.543 19.395 1.00 75.38 99 GLN A O 1
ATOM 787 N N . GLN A 1 100 ? -4.594 7.484 17.458 1.00 62.19 100 GLN A N 1
ATOM 788 C CA . GLN A 1 100 ? -4.875 8.834 17.918 1.00 62.19 100 GLN A CA 1
ATOM 789 C C . GLN A 1 100 ? -6.392 8.999 18.023 1.00 62.19 100 GLN A C 1
ATOM 791 O O . GLN A 1 100 ? -7.118 8.905 17.040 1.00 62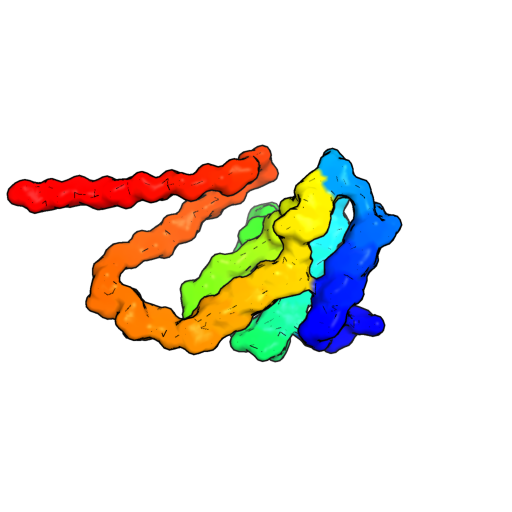.19 100 GLN A O 1
ATOM 796 N N . GLU A 1 101 ? -6.884 9.286 19.230 1.00 50.12 101 GLU A N 1
ATOM 797 C CA . GLU A 1 101 ? -8.199 9.886 19.434 1.00 50.12 101 GLU A CA 1
ATOM 798 C C . GLU A 1 101 ? -8.253 11.218 18.657 1.00 50.12 101 GLU A C 1
ATOM 800 O O . GLU A 1 101 ? -8.087 12.297 19.230 1.00 50.12 101 GLU A O 1
ATOM 805 N N . VAL A 1 102 ? -8.525 11.180 17.351 1.00 45.47 102 VAL A N 1
ATOM 806 C CA . VAL A 1 102 ? -8.702 12.361 16.483 1.00 45.47 102 VAL A CA 1
ATOM 807 C C . VAL A 1 102 ? -9.832 13.279 17.008 1.00 45.47 102 VAL A C 1
ATOM 809 O O . VAL A 1 102 ? -9.942 14.448 16.642 1.00 45.47 102 VAL A O 1
ATOM 812 N N . LYS A 1 103 ? -10.602 12.820 18.006 1.00 43.69 103 LYS A N 1
ATOM 813 C CA . LYS A 1 103 ? -11.543 13.619 18.804 1.00 43.69 103 LYS A CA 1
ATOM 814 C C . LYS A 1 103 ? -10.919 14.625 19.788 1.00 43.69 103 LYS A C 1
ATOM 816 O O . LYS A 1 103 ? -11.630 15.550 20.183 1.00 43.69 103 LYS A O 1
ATOM 821 N N . LYS A 1 104 ? -9.646 14.514 20.196 1.00 41.84 104 LYS A N 1
ATOM 822 C CA . LYS A 1 104 ? -9.047 15.471 21.159 1.00 41.84 104 LYS A CA 1
ATOM 823 C C . LYS A 1 104 ? -8.406 16.709 20.525 1.00 41.84 104 LYS A C 1
ATOM 825 O O . LYS A 1 104 ? -8.264 17.706 21.222 1.00 41.84 104 LYS A O 1
ATOM 830 N N . LEU A 1 105 ? -8.091 16.694 19.227 1.00 39.69 105 LEU A N 1
ATOM 831 C CA . LEU A 1 105 ? -7.492 17.849 18.534 1.00 39.69 105 LEU A CA 1
ATOM 832 C C . LEU A 1 105 ? -8.455 18.576 17.581 1.00 39.69 105 LEU A C 1
ATOM 834 O O . LEU A 1 105 ? -8.297 19.773 17.375 1.00 39.69 105 LEU A O 1
ATOM 838 N N . LEU A 1 106 ? -9.511 17.921 17.081 1.00 42.78 106 LEU A N 1
ATOM 839 C CA . LEU A 1 106 ? -10.487 18.572 16.189 1.00 42.78 106 LEU A CA 1
ATOM 840 C C . LEU A 1 106 ? -11.560 19.414 16.908 1.00 42.78 106 LEU A C 1
ATOM 842 O O . LEU A 1 106 ? -12.366 20.065 16.250 1.00 42.78 106 LEU A O 1
ATOM 846 N N . HIS A 1 107 ? -11.548 19.482 18.246 1.00 41.19 107 HIS A N 1
ATOM 847 C CA . HIS A 1 107 ? -12.340 20.475 18.990 1.00 41.19 107 HIS A CA 1
ATOM 848 C C . HIS A 1 107 ? -11.737 21.894 18.942 1.00 41.19 107 HIS A C 1
ATOM 850 O O . HIS A 1 107 ? -12.312 22.823 19.506 1.00 41.19 107 HIS A O 1
ATOM 856 N N . GLY A 1 108 ? -10.607 22.085 18.256 1.00 36.78 108 GLY A N 1
ATOM 857 C CA . GLY A 1 108 ? -9.918 23.367 18.151 1.00 36.78 108 GLY A CA 1
ATOM 858 C C . GLY A 1 108 ? -9.601 23.758 16.713 1.00 36.78 108 GLY A C 1
ATOM 859 O O . GLY A 1 108 ? -8.436 23.893 16.385 1.00 36.78 108 GLY A O 1
ATOM 860 N N . GLN A 1 109 ? -10.641 24.007 15.914 1.00 35.25 109 GLN A N 1
ATOM 861 C CA . GLN A 1 109 ? -10.598 24.754 14.648 1.00 35.25 109 GLN A CA 1
ATOM 862 C C . GLN A 1 109 ? -9.881 24.102 13.439 1.00 35.25 109 GLN A C 1
ATOM 864 O O . GLN A 1 109 ? -8.817 23.510 13.531 1.00 35.25 109 GLN A O 1
ATOM 869 N N . GLU A 1 110 ? -10.493 24.347 12.275 1.00 34.75 110 GLU A N 1
ATOM 870 C CA . GLU A 1 110 ? -9.999 24.183 10.897 1.00 34.75 110 GLU A CA 1
ATOM 871 C C . GLU A 1 110 ? -10.208 22.816 10.206 1.00 34.75 110 GLU A C 1
ATOM 873 O O . GLU A 1 110 ? -9.648 21.778 10.544 1.00 34.75 110 GLU A O 1
ATOM 878 N N . GLN A 1 111 ? -11.054 22.860 9.168 1.00 35.19 111 GLN A N 1
ATOM 879 C CA . GLN A 1 111 ? -11.314 21.797 8.201 1.00 35.19 111 GLN A CA 1
ATOM 880 C C . GLN A 1 111 ? -10.023 21.449 7.446 1.00 35.19 111 GLN A C 1
ATOM 882 O O . GLN A 1 111 ? -9.606 22.176 6.544 1.00 35.19 111 GLN A O 1
ATOM 887 N N . ALA A 1 112 ? -9.403 20.316 7.773 1.00 33.62 112 ALA A N 1
ATOM 888 C CA . ALA A 1 112 ? -8.330 19.755 6.962 1.00 33.62 112 ALA A CA 1
ATOM 889 C C . ALA A 1 112 ? -8.923 19.197 5.657 1.00 33.62 112 ALA A C 1
ATOM 891 O O . ALA A 1 112 ? -9.406 18.069 5.604 1.00 33.62 112 ALA A O 1
ATOM 892 N N . THR A 1 113 ? -8.913 20.000 4.593 1.00 34.41 113 THR A N 1
ATOM 893 C CA . THR A 1 113 ? -9.206 19.500 3.244 1.00 34.41 113 THR A CA 1
ATOM 894 C C . THR A 1 113 ? -7.919 18.897 2.685 1.00 34.41 113 THR A C 1
ATOM 896 O O 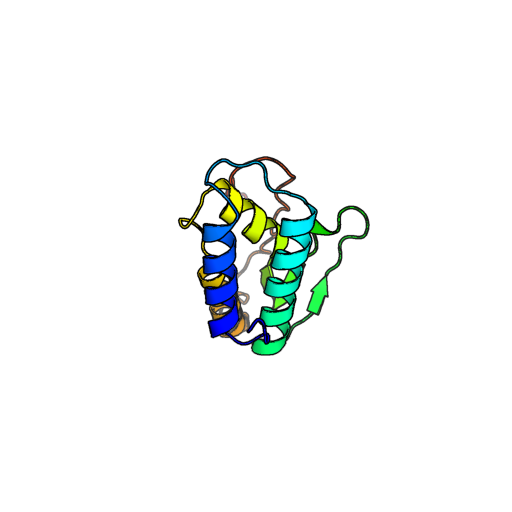. THR A 1 113 ? -7.009 19.623 2.286 1.00 34.41 113 THR A O 1
ATOM 899 N N . LEU A 1 114 ? -7.816 17.567 2.685 1.00 37.50 114 LEU A N 1
ATOM 900 C CA . LEU A 1 114 ? -6.762 16.836 1.978 1.00 37.50 114 LEU A CA 1
ATOM 901 C C . LEU A 1 114 ? -6.970 17.024 0.467 1.00 37.50 114 LEU A C 1
ATOM 903 O O . LEU A 1 114 ? -7.856 16.426 -0.139 1.00 37.50 114 LEU A O 1
ATOM 907 N N . ILE A 1 115 ? -6.183 17.910 -0.141 1.00 40.81 115 ILE A N 1
ATOM 908 C CA . ILE A 1 115 ? -6.210 18.156 -1.587 1.00 40.81 115 ILE A CA 1
ATOM 909 C C . ILE A 1 115 ? -5.665 16.909 -2.290 1.00 40.81 115 ILE A C 1
ATOM 911 O O . ILE A 1 115 ? -4.540 16.504 -2.013 1.00 40.81 115 ILE A O 1
ATOM 915 N N . ARG A 1 116 ? -6.450 16.319 -3.204 1.00 37.94 116 ARG A N 1
ATOM 916 C CA . ARG A 1 116 ? -6.046 15.215 -4.092 1.00 37.94 116 ARG A CA 1
ATOM 917 C C . ARG A 1 116 ? -4.808 15.641 -4.913 1.00 37.94 116 ARG A C 1
ATOM 919 O O . ARG A 1 116 ? -4.969 16.488 -5.790 1.00 37.94 116 ARG A O 1
ATOM 926 N N . PRO A 1 117 ? -3.597 15.086 -4.711 1.00 41.16 117 PRO A N 1
ATOM 927 C CA . PRO A 1 117 ? -2.522 15.270 -5.680 1.00 41.16 117 PRO A CA 1
ATOM 928 C C . PRO A 1 117 ? -2.878 14.517 -6.966 1.00 41.16 117 PRO A C 1
ATOM 930 O O . PRO A 1 117 ? -3.062 13.301 -6.956 1.00 41.16 117 PRO A O 1
ATOM 933 N N . THR A 1 118 ? -3.015 15.245 -8.069 1.00 40.56 118 THR A N 1
ATOM 934 C CA . THR A 1 118 ? -3.191 14.682 -9.408 1.00 40.56 118 THR A CA 1
ATOM 935 C C . THR A 1 118 ? -1.888 14.053 -9.886 1.00 40.56 118 THR A C 1
ATOM 937 O O . THR A 1 118 ? -0.889 14.751 -10.029 1.00 40.56 118 THR A O 1
ATOM 940 N N . GLY A 1 119 ? -1.931 12.745 -10.144 1.00 38.50 119 GLY A N 1
ATOM 941 C CA . GLY A 1 119 ? -1.247 12.010 -11.217 1.00 38.50 119 GLY A CA 1
ATOM 942 C C . GLY A 1 119 ? 0.278 12.046 -11.399 1.00 38.50 119 GLY A C 1
ATOM 943 O O . GLY A 1 119 ? 0.825 11.002 -11.742 1.00 38.50 119 GLY A O 1
ATOM 944 N N . GLN A 1 120 ? 0.976 13.175 -11.237 1.00 38.50 120 GLN A N 1
ATOM 945 C CA . GLN A 1 120 ? 2.337 13.327 -11.780 1.00 38.50 120 GLN A CA 1
ATOM 946 C C . GLN A 1 120 ? 3.366 14.115 -10.951 1.00 38.50 120 GLN A C 1
ATOM 948 O O . GLN A 1 120 ? 4.517 14.136 -11.371 1.00 38.50 120 GLN A O 1
ATOM 953 N N . ASP A 1 121 ? 3.054 14.672 -9.775 1.00 38.38 121 ASP A N 1
ATOM 954 C CA . ASP A 1 121 ? 4.042 15.480 -9.030 1.00 38.38 121 ASP A CA 1
ATOM 955 C C . ASP A 1 121 ? 4.427 14.939 -7.635 1.00 38.38 121 ASP A C 1
ATOM 957 O O . ASP A 1 121 ? 3.557 14.494 -6.872 1.00 38.38 121 ASP A O 1
ATOM 961 N N . PRO A 1 122 ? 5.721 15.022 -7.243 1.00 39.53 122 PRO A N 1
ATOM 962 C CA . PRO A 1 122 ? 6.145 14.833 -5.860 1.00 39.53 122 PRO A CA 1
ATOM 963 C C . PRO A 1 122 ? 5.514 15.908 -4.965 1.00 39.53 122 PRO A C 1
ATOM 965 O O . PRO A 1 122 ? 5.784 17.095 -5.111 1.00 39.53 122 PRO A O 1
ATOM 968 N N . LEU A 1 123 ? 4.661 15.450 -4.044 1.00 44.75 123 LEU A N 1
ATOM 969 C CA . LEU A 1 123 ? 4.029 16.154 -2.918 1.00 44.75 123 LEU A CA 1
ATOM 970 C C . LEU A 1 123 ? 4.435 17.633 -2.724 1.00 44.75 123 LEU A C 1
ATOM 972 O O . LEU A 1 123 ? 5.416 17.941 -2.047 1.00 44.75 123 LEU A O 1
ATOM 976 N N . VAL A 1 124 ? 3.593 18.555 -3.200 1.00 35.56 124 VAL A N 1
ATOM 977 C CA . VAL A 1 124 ? 3.582 19.951 -2.735 1.00 35.56 124 VAL A CA 1
ATOM 978 C C . VAL A 1 124 ? 2.599 20.065 -1.568 1.00 35.56 124 VAL A C 1
ATOM 980 O O . VAL A 1 124 ? 1.386 20.070 -1.763 1.00 35.56 124 VAL A O 1
ATOM 983 N N . ILE A 1 125 ? 3.111 20.190 -0.341 1.00 38.81 125 ILE A N 1
ATOM 984 C CA . ILE A 1 125 ? 2.304 20.598 0.818 1.00 38.81 125 ILE A CA 1
ATOM 985 C C . ILE A 1 125 ? 2.213 22.126 0.788 1.00 38.81 125 ILE A C 1
ATOM 987 O O . ILE A 1 125 ? 3.177 22.815 1.124 1.00 38.81 125 ILE A O 1
ATOM 991 N N . LYS A 1 126 ? 1.068 22.682 0.379 1.00 37.44 126 LYS A N 1
ATOM 992 C CA . LYS A 1 126 ? 0.838 24.132 0.437 1.00 37.44 126 LYS A CA 1
ATOM 993 C C . LYS A 1 126 ? 0.032 24.474 1.688 1.00 37.44 126 LYS A C 1
ATOM 995 O O . LYS A 1 126 ? -1.156 24.192 1.765 1.00 37.44 126 LYS A O 1
ATOM 1000 N N . ILE A 1 127 ? 0.688 25.100 2.664 1.00 37.78 127 ILE A N 1
ATOM 1001 C CA . ILE A 1 127 ? 0.025 25.656 3.849 1.00 37.78 127 ILE A CA 1
ATOM 1002 C C . ILE A 1 127 ? -0.629 26.979 3.439 1.00 37.78 127 ILE A C 1
ATOM 1004 O O . ILE A 1 127 ? 0.060 27.981 3.236 1.00 37.78 127 ILE A O 1
ATOM 1008 N N . THR A 1 128 ? -1.952 27.009 3.307 1.00 37.84 128 THR A N 1
ATOM 1009 C CA . THR A 1 128 ? -2.704 28.262 3.160 1.00 37.84 128 THR A CA 1
ATOM 1010 C C . THR A 1 128 ? -3.153 28.742 4.531 1.00 37.84 128 THR A C 1
ATOM 1012 O O . THR A 1 128 ? -3.984 28.108 5.171 1.00 37.84 128 THR A O 1
ATOM 1015 N N . LYS A 1 129 ? -2.608 29.874 4.988 1.00 37.03 129 LYS A N 1
ATOM 1016 C CA . LYS A 1 129 ? -3.139 30.581 6.159 1.00 37.03 129 LYS A CA 1
ATOM 1017 C C . LYS A 1 129 ? -4.476 31.219 5.786 1.00 37.03 129 LYS A C 1
ATOM 1019 O O . LYS A 1 129 ? -4.522 31.996 4.832 1.00 37.03 129 LYS A O 1
ATOM 1024 N N . SER A 1 130 ? -5.525 30.950 6.559 1.00 39.66 130 SER A N 1
ATOM 1025 C CA . SER A 1 130 ? -6.760 31.733 6.497 1.00 39.66 130 SER A CA 1
ATOM 1026 C C . SER A 1 130 ? -6.457 33.201 6.832 1.00 39.66 130 SER A C 1
ATOM 1028 O O . SER A 1 130 ? -5.656 33.471 7.738 1.00 39.66 130 SER A O 1
ATOM 1030 N N . PRO A 1 131 ? -7.052 34.177 6.124 1.00 47.31 131 PRO A N 1
ATOM 1031 C CA . PRO A 1 131 ? -6.886 35.572 6.484 1.00 47.31 131 PRO A CA 1
ATOM 1032 C C . PRO A 1 131 ? -7.510 35.802 7.863 1.00 47.31 131 PRO A C 1
ATOM 1034 O O . PRO A 1 131 ? -8.667 35.463 8.099 1.00 47.31 131 PRO A O 1
ATOM 1037 N N . ARG A 1 132 ? -6.735 36.388 8.784 1.00 42.88 132 ARG A N 1
ATOM 1038 C CA . ARG A 1 132 ? -7.277 36.943 10.029 1.00 42.88 132 ARG A CA 1
ATOM 1039 C C . ARG A 1 132 ? -8.323 37.991 9.648 1.00 42.88 132 ARG A C 1
ATOM 1041 O O . ARG A 1 132 ? -7.953 39.025 9.093 1.00 42.88 132 ARG A O 1
ATOM 1048 N N . ASN A 1 133 ? -9.593 37.728 9.955 1.00 45.94 133 ASN A N 1
ATOM 1049 C CA . ASN A 1 133 ? -10.618 38.767 9.952 1.00 45.94 133 ASN A CA 1
ATOM 1050 C C . ASN A 1 133 ? -10.173 39.877 10.916 1.00 45.94 133 ASN A C 1
ATOM 1052 O O . ASN A 1 133 ? -9.850 39.600 12.074 1.00 45.94 133 ASN A O 1
ATOM 1056 N N . ARG A 1 134 ? -10.071 41.096 10.379 1.00 48.47 134 ARG A N 1
ATOM 1057 C CA . ARG A 1 134 ? -9.909 42.339 11.140 1.00 48.47 134 ARG A CA 1
ATOM 1058 C C . ARG A 1 134 ? -11.222 42.729 11.794 1.00 48.47 134 ARG A C 1
ATOM 1060 O O . ARG A 1 134 ? -12.269 42.484 11.155 1.00 48.47 134 ARG A O 1
#

Secondary structure (DSSP, 8-state):
--SSSHHHHHHHHHHHHHH--TTPPPPHHHHHHHHHHHHHHHHHHH--EEE--SS-GGG-EEEETTEEE-HHHHHHHHHHSGGGS-HHHHHHHHHHHHHS-TTTTTTSS---------TT--------PPP---